Protein AF-A0A2V6IW90-F1 (afdb_monomer)

Solvent-accessible surface area (backbone atoms only — not comparable to full-atom values): 10154 Å² total; per-residue (Å²): 133,82,75,77,62,78,76,48,56,26,72,50,49,76,48,78,46,80,45,67,52,66,95,76,27,33,41,42,44,36,67,89,42,52,74,57,61,40,40,36,38,37,42,58,36,41,75,49,85,89,64,91,70,66,52,45,40,35,29,34,32,15,30,92,85,67,47,73,47,62,58,71,28,71,42,46,61,41,85,38,77,50,93,84,80,38,34,27,36,36,35,42,44,66,33,56,61,66,91,64,48,67,37,62,37,26,29,39,41,37,44,34,34,41,39,75,39,69,79,36,28,43,50,88,60,80,79,57,52,79,46,73,60,81,76,89,62,40,80,38,80,84,57,73,93,59,101,59,81,86,80,65,60,64,66,49,53,50,50,53,53,52,49,52,53,51,52,52,50,52,52,62,62,71,75,108

Nearest PDB structures (foldseek):
  3fbm-assembly1_A  TM=3.895E-01  e=4.044E-03  Infectious bursal disease virus
  2df7-assembly1_J  TM=3.131E-01  e=2.025E-03  Infectious bursal disease virus
  7vrp-assembly1_K-4  TM=3.646E-01  e=7.259E-03  Infectious bursal disease virus
  2df7-assembly1_K  TM=3.199E-01  e=5.276E-03  Infectious bursal disease virus
  1al0-assembly1_G  TM=3.098E-01  e=3.343E-01  Sinsheimervirus phiX174

Sequence (176 aa):
MDLWAPNVQFAGQNIDFNFSFENGQFIRLFTATNNSFQIDAFFRINNAPLGALNFGGSGFLTDNHGAELGPAVTLVALPVTLGFHQVGVDLLLRPLTSDLVPADVNGIHLDLTLPNSPEFGFGDGPPGGVTFAGNVFGIGPGVPRDVVPDFGSTALFLTIALGGLISMRAWVTSAR

Structure (mmCIF, N/CA/C/O backbone):
data_AF-A0A2V6IW90-F1
#
_entry.id   AF-A0A2V6IW90-F1
#
loop_
_atom_site.group_PDB
_atom_site.id
_atom_site.type_symbol
_atom_site.label_atom_id
_atom_site.label_alt_id
_atom_site.label_comp_id
_atom_site.label_asym_id
_atom_site.label_entity_id
_atom_site.label_seq_id
_atom_site.pdbx_PDB_ins_code
_atom_site.Cartn_x
_atom_site.Cartn_y
_atom_site.Cartn_z
_atom_site.occupancy
_atom_site.B_iso_or_equiv
_atom_site.auth_seq_id
_atom_sit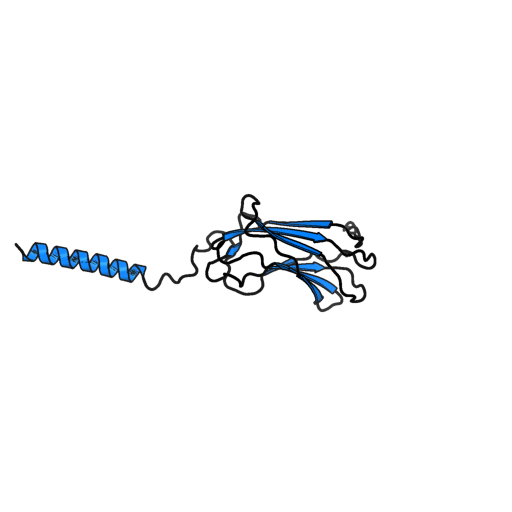e.auth_comp_id
_atom_site.auth_asym_id
_atom_site.auth_atom_id
_atom_site.pdbx_PDB_model_num
ATOM 1 N N . MET A 1 1 ? 30.957 -6.283 2.978 1.00 36.84 1 MET A N 1
ATOM 2 C CA . MET A 1 1 ? 30.979 -6.530 1.524 1.00 36.84 1 MET A CA 1
ATOM 3 C C . MET A 1 1 ? 29.532 -6.762 1.156 1.00 36.84 1 MET A C 1
ATOM 5 O O . MET A 1 1 ? 29.053 -7.870 1.353 1.00 36.84 1 MET A O 1
ATOM 9 N N . ASP A 1 2 ? 28.822 -5.701 0.780 1.00 42.56 2 ASP A N 1
ATOM 10 C CA . ASP A 1 2 ? 27.456 -5.841 0.280 1.00 42.56 2 ASP A CA 1
ATOM 11 C C . ASP A 1 2 ? 27.546 -6.525 -1.082 1.00 42.56 2 ASP A C 1
ATOM 13 O O . ASP A 1 2 ? 28.229 -6.046 -1.991 1.00 42.56 2 ASP A O 1
ATOM 17 N N . LEU A 1 3 ? 26.951 -7.713 -1.176 1.00 45.72 3 LEU A N 1
ATOM 18 C CA . LEU A 1 3 ? 26.677 -8.356 -2.452 1.00 45.72 3 LEU A CA 1
ATOM 19 C C . LEU A 1 3 ? 25.829 -7.371 -3.254 1.00 45.72 3 LEU A C 1
ATOM 21 O O . LEU A 1 3 ? 24.789 -6.936 -2.768 1.00 45.72 3 LEU A O 1
ATOM 25 N N . TRP A 1 4 ? 26.318 -6.983 -4.431 1.00 54.41 4 TRP A N 1
ATOM 26 C CA . TRP A 1 4 ? 25.641 -6.040 -5.317 1.00 54.41 4 TRP A CA 1
ATOM 27 C C . TRP A 1 4 ? 24.246 -6.606 -5.560 1.00 54.41 4 TRP A C 1
ATOM 29 O O . TRP A 1 4 ? 24.136 -7.776 -5.955 1.00 54.41 4 TRP A O 1
ATOM 39 N N . ALA A 1 5 ? 23.194 -5.852 -5.233 1.00 54.44 5 ALA A N 1
ATOM 40 C CA . ALA A 1 5 ? 21.856 -6.361 -5.453 1.00 54.44 5 ALA A CA 1
ATOM 41 C C . ALA A 1 5 ? 21.705 -6.593 -6.964 1.00 54.44 5 ALA A C 1
ATOM 43 O O . ALA A 1 5 ? 22.288 -5.867 -7.779 1.00 54.44 5 ALA A O 1
ATOM 44 N N . PRO A 1 6 ? 21.001 -7.654 -7.383 1.00 56.62 6 PRO A N 1
ATOM 45 C CA . PRO A 1 6 ? 20.810 -7.899 -8.799 1.00 56.62 6 PRO A CA 1
ATOM 46 C C . PRO A 1 6 ? 20.113 -6.685 -9.420 1.00 56.62 6 PRO A C 1
ATOM 48 O O . PRO A 1 6 ? 19.023 -6.306 -8.997 1.00 56.62 6 PRO A O 1
ATOM 51 N N . ASN A 1 7 ? 20.741 -6.084 -10.433 1.00 65.62 7 ASN A N 1
ATOM 52 C CA . ASN A 1 7 ? 20.099 -5.063 -11.250 1.00 65.62 7 ASN A CA 1
ATOM 53 C C . ASN A 1 7 ? 19.010 -5.743 -12.091 1.00 65.62 7 ASN A C 1
ATOM 55 O O . ASN A 1 7 ? 19.294 -6.341 -13.132 1.00 65.62 7 ASN A O 1
ATOM 59 N N . VAL A 1 8 ? 17.775 -5.713 -11.594 1.00 72.50 8 VAL A N 1
ATOM 60 C CA . VAL A 1 8 ? 16.613 -6.287 -12.273 1.00 72.50 8 VAL A CA 1
ATOM 61 C C . VAL A 1 8 ? 15.986 -5.209 -13.148 1.00 72.50 8 VAL A C 1
ATOM 63 O O . VAL A 1 8 ? 15.365 -4.271 -12.645 1.00 72.50 8 VAL A O 1
ATOM 66 N N . GLN A 1 9 ? 16.153 -5.359 -14.461 1.00 78.31 9 GLN A N 1
ATOM 67 C CA . GLN A 1 9 ? 15.548 -4.489 -15.469 1.00 78.31 9 GLN A CA 1
ATOM 68 C C . GLN A 1 9 ? 14.064 -4.796 -15.665 1.00 78.31 9 GLN A C 1
ATOM 70 O O . GLN A 1 9 ? 13.602 -5.915 -15.430 1.00 78.31 9 GLN A O 1
ATOM 75 N N . PHE A 1 10 ? 13.314 -3.805 -16.132 1.00 82.75 10 PHE A N 1
ATOM 76 C CA . PHE A 1 10 ? 11.905 -3.962 -16.466 1.00 82.75 10 PHE A CA 1
ATOM 77 C C . PHE A 1 10 ? 11.755 -4.520 -17.886 1.00 82.75 10 PHE A C 1
ATOM 79 O O . PHE A 1 10 ? 12.129 -3.883 -18.866 1.00 82.75 10 PHE A O 1
ATOM 86 N N . ALA A 1 11 ? 11.208 -5.725 -17.995 1.00 86.06 11 ALA A N 1
ATOM 87 C CA . ALA A 1 11 ? 11.039 -6.486 -19.230 1.00 86.06 11 ALA A CA 1
ATOM 88 C C . ALA A 1 11 ? 9.594 -7.000 -19.404 1.00 86.06 11 ALA A C 1
ATOM 90 O O . ALA A 1 11 ? 9.363 -7.978 -20.115 1.00 86.06 11 ALA A O 1
ATOM 91 N N . GLY A 1 12 ? 8.612 -6.365 -18.752 1.00 85.19 12 GLY A N 1
ATOM 92 C CA . GLY A 1 12 ? 7.215 -6.815 -18.784 1.00 85.19 12 GLY A CA 1
ATOM 93 C C . GLY A 1 12 ? 6.858 -7.890 -17.753 1.00 85.19 12 GLY A C 1
ATOM 94 O O . GLY A 1 12 ? 5.849 -8.571 -17.919 1.00 85.19 12 GLY A O 1
ATOM 95 N N . GLN A 1 13 ? 7.695 -8.109 -16.734 1.00 87.06 13 GLN A N 1
ATOM 96 C CA . GLN A 1 13 ? 7.436 -9.119 -15.707 1.00 87.06 13 GLN A CA 1
ATOM 97 C C . GLN A 1 13 ? 6.270 -8.748 -14.782 1.00 87.06 13 GLN A C 1
ATOM 99 O O . GLN A 1 13 ? 6.039 -7.572 -14.494 1.00 87.06 13 GLN A O 1
ATOM 104 N N . ASN A 1 14 ? 5.620 -9.781 -14.246 1.00 89.06 14 ASN A N 1
ATOM 105 C CA . ASN A 1 14 ? 4.711 -9.652 -13.114 1.00 89.06 14 ASN A CA 1
ATOM 106 C C . ASN A 1 14 ? 5.468 -9.914 -11.810 1.00 89.06 14 ASN A C 1
ATOM 108 O O . ASN A 1 14 ? 6.288 -10.836 -11.749 1.00 89.06 14 ASN A O 1
ATOM 112 N N . ILE A 1 15 ? 5.217 -9.094 -10.795 1.00 85.06 15 ILE A N 1
ATOM 113 C CA . ILE A 1 15 ? 5.835 -9.202 -9.477 1.00 85.06 15 ILE A CA 1
ATOM 114 C C . ILE A 1 15 ? 4.774 -9.031 -8.401 1.00 85.06 15 ILE A C 1
ATOM 116 O O . ILE A 1 15 ? 4.081 -8.017 -8.367 1.00 85.06 15 ILE A O 1
ATOM 120 N N . ASP A 1 16 ? 4.755 -9.977 -7.468 1.00 88.12 16 ASP A N 1
ATOM 121 C CA . ASP A 1 16 ? 3.947 -9.908 -6.260 1.00 88.12 16 ASP A CA 1
ATOM 122 C C . ASP A 1 16 ? 4.764 -9.369 -5.081 1.00 88.12 16 ASP A C 1
ATOM 124 O O . ASP A 1 16 ? 5.816 -9.913 -4.724 1.00 88.12 16 ASP A O 1
ATOM 128 N N . PHE A 1 17 ? 4.250 -8.334 -4.421 1.00 83.81 17 PHE A N 1
ATOM 129 C CA . PHE A 1 17 ? 4.769 -7.838 -3.152 1.00 83.81 17 PHE A CA 1
ATOM 130 C C . PHE A 1 17 ? 3.771 -8.125 -2.039 1.00 83.81 17 PHE A C 1
ATOM 132 O O . PHE A 1 17 ? 2.615 -7.714 -2.092 1.00 83.81 17 PHE A O 1
ATOM 139 N N . ASN A 1 18 ? 4.250 -8.804 -1.000 1.00 86.50 18 ASN A N 1
ATOM 140 C CA . ASN A 1 18 ? 3.471 -9.111 0.189 1.00 86.50 18 ASN A CA 1
ATOM 141 C C . ASN A 1 18 ? 4.108 -8.412 1.384 1.00 86.50 18 ASN A C 1
ATOM 143 O O . ASN A 1 18 ? 5.248 -8.705 1.746 1.00 86.50 18 ASN A O 1
ATOM 147 N N . PHE A 1 19 ? 3.364 -7.500 1.996 1.00 84.56 19 PHE A N 1
ATOM 148 C CA . PHE A 1 19 ? 3.749 -6.844 3.236 1.00 84.56 19 PHE A CA 1
ATOM 149 C C . PHE A 1 19 ? 2.884 -7.394 4.359 1.00 84.56 19 PHE A C 1
ATOM 151 O O . PHE A 1 19 ? 1.663 -7.455 4.233 1.00 84.56 19 PHE A O 1
ATOM 158 N N . SER A 1 20 ? 3.507 -7.758 5.471 1.00 85.25 20 SER A N 1
ATOM 159 C CA . SER A 1 20 ? 2.812 -8.185 6.682 1.00 85.25 20 SER A CA 1
ATOM 160 C C . SER A 1 20 ? 3.304 -7.378 7.868 1.00 85.25 20 SER A C 1
ATOM 162 O O . SER A 1 20 ? 4.495 -7.078 7.968 1.00 85.25 20 SER A O 1
ATOM 164 N N . PHE A 1 21 ? 2.406 -7.069 8.794 1.00 82.50 21 PHE A N 1
ATOM 165 C CA . PHE A 1 21 ? 2.796 -6.482 10.068 1.00 82.50 21 PHE A CA 1
ATOM 166 C C . PHE A 1 21 ? 3.379 -7.560 10.989 1.00 82.50 21 PHE A C 1
ATOM 168 O O . PHE A 1 21 ? 2.799 -8.631 11.169 1.00 82.50 21 PHE A O 1
ATOM 175 N N . GLU A 1 22 ? 4.537 -7.284 11.584 1.00 78.94 22 GLU A N 1
ATOM 176 C CA . GLU A 1 22 ? 5.192 -8.213 12.507 1.00 78.94 22 GLU A CA 1
ATOM 177 C C . GLU A 1 22 ? 4.658 -8.079 13.942 1.00 78.94 22 GLU A C 1
ATOM 179 O O . GLU A 1 22 ? 4.007 -7.101 14.307 1.00 78.94 22 GLU A O 1
ATOM 184 N N . ASN A 1 23 ? 4.965 -9.062 14.795 1.00 81.62 23 ASN A N 1
ATOM 185 C CA . ASN A 1 23 ? 4.690 -9.018 16.239 1.00 81.62 23 ASN A CA 1
ATOM 186 C C . ASN A 1 23 ? 3.207 -8.811 16.604 1.00 81.62 23 ASN A C 1
ATOM 188 O O . ASN A 1 23 ? 2.889 -8.175 17.609 1.00 81.62 23 ASN A O 1
ATOM 192 N N . GLY A 1 24 ? 2.292 -9.333 15.780 1.00 77.00 24 GLY A N 1
ATOM 193 C CA . GLY A 1 24 ? 0.848 -9.193 15.991 1.00 77.00 24 GLY A CA 1
ATOM 194 C C . GLY A 1 24 ? 0.341 -7.757 15.834 1.00 77.00 24 GLY A C 1
ATOM 195 O O . GLY A 1 24 ? -0.746 -7.436 16.313 1.00 77.00 24 GLY A O 1
ATOM 196 N N . GLN A 1 25 ? 1.127 -6.883 15.203 1.00 80.31 25 GLN A N 1
ATOM 197 C CA . GLN A 1 25 ? 0.676 -5.551 14.835 1.00 80.31 25 GLN A CA 1
ATOM 198 C C . GLN A 1 25 ? -0.328 -5.633 13.681 1.00 80.31 25 GLN A C 1
ATOM 200 O O . GLN A 1 25 ? -0.363 -6.595 12.917 1.00 80.31 25 GLN A O 1
ATOM 205 N N . PHE A 1 26 ? -1.180 -4.622 13.595 1.00 84.31 26 PHE A N 1
ATOM 206 C CA . PHE A 1 26 ? -2.166 -4.451 12.537 1.00 84.31 2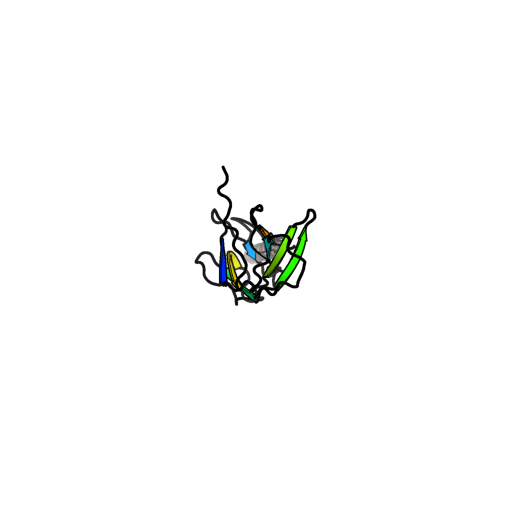6 PHE A CA 1
ATOM 207 C C . PHE A 1 26 ? -2.573 -2.980 12.482 1.00 84.31 26 PHE A C 1
ATOM 209 O O . PHE A 1 26 ? -2.319 -2.214 13.424 1.00 84.31 26 PHE A O 1
ATOM 216 N N . ILE A 1 27 ? -3.220 -2.604 11.385 1.00 80.75 27 ILE A N 1
ATOM 217 C CA . ILE A 1 27 ? -3.910 -1.323 11.254 1.00 80.75 27 ILE A CA 1
ATOM 218 C C . ILE A 1 27 ? -5.394 -1.567 11.466 1.00 80.75 27 ILE A C 1
ATOM 220 O O . ILE A 1 27 ? -5.999 -2.356 10.746 1.00 80.75 27 ILE A O 1
ATOM 224 N N . ARG A 1 28 ? -5.997 -0.871 12.430 1.00 81.56 28 ARG A N 1
ATOM 225 C CA . ARG A 1 28 ? -7.456 -0.855 12.564 1.00 81.56 28 ARG A CA 1
ATOM 226 C C . ARG A 1 28 ? -8.043 0.280 11.747 1.00 81.56 28 ARG A C 1
ATOM 228 O O . ARG A 1 28 ? -7.676 1.441 11.943 1.00 81.56 28 ARG A O 1
ATOM 235 N N . LEU A 1 29 ? -8.997 -0.065 10.895 1.00 76.44 29 LEU A N 1
ATOM 236 C CA . LEU A 1 29 ? -9.827 0.877 10.160 1.00 76.44 29 LEU A CA 1
ATOM 237 C C . LEU A 1 29 ? -11.182 1.001 10.849 1.00 76.44 29 LEU A C 1
ATOM 239 O O . LEU A 1 29 ? -11.747 0.010 11.313 1.00 76.44 29 LEU A O 1
ATOM 243 N N . PHE A 1 30 ? -11.699 2.224 10.920 1.00 74.12 30 PHE A N 1
ATOM 244 C CA . PHE A 1 30 ? -12.917 2.570 11.650 1.00 74.12 30 PHE A CA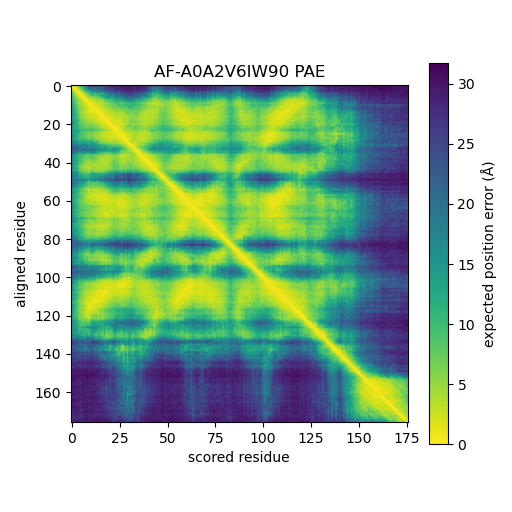 1
ATOM 245 C C . PHE A 1 30 ? -14.017 3.044 10.713 1.00 74.12 30 PHE A C 1
ATOM 247 O O . PHE A 1 30 ? -13.752 3.595 9.649 1.00 74.12 30 PHE A O 1
ATOM 254 N N . THR A 1 31 ? -15.278 2.913 11.120 1.00 69.12 31 THR A N 1
ATOM 255 C CA . THR A 1 31 ? -16.423 3.426 10.348 1.00 69.12 31 THR A CA 1
ATOM 256 C C . THR A 1 31 ? -16.292 4.922 10.044 1.00 69.12 31 THR A C 1
ATOM 258 O O . THR A 1 31 ? -16.784 5.384 9.021 1.00 69.12 31 THR A O 1
ATOM 261 N N . ALA A 1 32 ? -15.578 5.675 10.888 1.00 64.12 32 ALA A N 1
ATOM 262 C CA . ALA A 1 32 ? -15.243 7.081 10.660 1.00 64.12 32 ALA A CA 1
ATOM 263 C C . ALA A 1 32 ? -14.140 7.313 9.601 1.00 64.12 32 ALA A C 1
ATOM 265 O O . ALA A 1 32 ? -14.078 8.397 9.033 1.00 64.12 32 ALA A O 1
ATOM 266 N N . THR A 1 33 ? -13.286 6.321 9.317 1.00 58.75 33 THR A N 1
ATOM 267 C CA . THR A 1 33 ? -12.245 6.359 8.262 1.00 58.75 33 THR A CA 1
ATOM 268 C C . THR A 1 33 ? -12.722 5.761 6.937 1.00 58.75 33 THR A C 1
ATOM 270 O O . THR A 1 33 ? -11.933 5.505 6.025 1.00 58.75 33 THR A O 1
ATOM 273 N N . ASN A 1 34 ? -14.022 5.490 6.847 1.00 58.69 34 ASN A N 1
ATOM 274 C CA . ASN A 1 34 ? -14.687 4.986 5.664 1.00 58.69 34 ASN A CA 1
ATOM 275 C C . ASN A 1 34 ? -14.420 5.922 4.469 1.00 58.69 34 ASN A C 1
ATOM 277 O O . ASN A 1 34 ? -14.662 7.126 4.546 1.00 58.69 34 ASN A O 1
ATOM 281 N N . ASN A 1 35 ? -13.886 5.361 3.382 1.00 61.03 35 ASN A N 1
ATOM 282 C CA . ASN A 1 35 ? -13.503 6.039 2.135 1.00 61.03 35 ASN A CA 1
ATOM 283 C C . ASN A 1 35 ? -12.315 7.023 2.198 1.00 61.03 35 ASN A C 1
ATOM 285 O O . ASN A 1 35 ? -11.987 7.619 1.170 1.00 61.03 35 ASN A O 1
ATOM 289 N N . SER A 1 36 ? -11.650 7.208 3.345 1.00 63.91 36 SER A N 1
ATOM 290 C CA . SER A 1 36 ? -10.480 8.102 3.451 1.00 63.91 36 SER A CA 1
ATOM 291 C C . SER A 1 36 ? -9.146 7.370 3.567 1.00 63.91 36 SER A C 1
ATOM 293 O O . SER A 1 36 ? -8.102 8.002 3.427 1.00 63.91 36 SER A O 1
ATOM 295 N N . PHE A 1 37 ? -9.164 6.065 3.853 1.00 71.31 37 PHE A N 1
ATOM 296 C CA . PHE A 1 37 ? -7.938 5.292 4.004 1.00 71.31 37 PHE A CA 1
ATOM 297 C C . PHE A 1 37 ? -7.262 5.046 2.654 1.00 71.31 37 PHE A C 1
ATOM 299 O O . PHE A 1 37 ? -7.887 4.607 1.686 1.00 71.31 37 PHE A O 1
ATOM 306 N N . GLN A 1 38 ? -5.968 5.335 2.622 1.00 72.44 38 GLN A N 1
ATOM 307 C CA . GLN A 1 38 ? -5.113 5.225 1.458 1.00 72.44 38 GLN A CA 1
ATOM 308 C C . GLN A 1 38 ? -3.742 4.724 1.909 1.00 72.44 38 GLN A C 1
ATOM 310 O O . GLN A 1 38 ? -3.207 5.177 2.925 1.00 72.44 38 GLN A O 1
ATOM 315 N N . ILE A 1 39 ? -3.183 3.802 1.135 1.00 73.19 39 ILE A N 1
ATOM 316 C CA . ILE A 1 39 ? -1.807 3.342 1.300 1.00 73.19 39 ILE A CA 1
ATOM 317 C C . ILE A 1 39 ? -1.015 3.793 0.087 1.00 73.19 39 ILE A C 1
ATOM 319 O O . ILE A 1 39 ? -1.439 3.538 -1.040 1.00 73.19 39 ILE A O 1
ATOM 323 N N . ASP A 1 40 ? 0.134 4.404 0.349 1.00 72.44 40 ASP A N 1
ATOM 324 C CA . ASP A 1 40 ? 1.112 4.755 -0.668 1.00 72.44 40 ASP A CA 1
ATOM 325 C C . ASP A 1 40 ? 2.324 3.835 -0.495 1.00 72.44 40 ASP A C 1
ATOM 327 O O . ASP A 1 40 ? 3.032 3.890 0.517 1.00 72.44 40 ASP A O 1
ATOM 331 N N . ALA A 1 41 ? 2.539 2.945 -1.463 1.00 71.50 41 ALA A N 1
ATOM 332 C CA . ALA A 1 41 ? 3.741 2.124 -1.539 1.00 71.50 41 ALA A CA 1
ATOM 333 C C . ALA A 1 41 ? 4.737 2.771 -2.504 1.00 71.50 41 ALA A C 1
ATOM 335 O O . ALA A 1 41 ? 4.450 2.916 -3.689 1.00 71.50 41 ALA A O 1
ATOM 336 N N . PHE A 1 42 ? 5.908 3.144 -1.998 1.00 73.06 42 PHE A N 1
ATOM 337 C CA . PHE A 1 42 ? 6.951 3.802 -2.775 1.00 73.06 42 PHE A CA 1
ATOM 338 C C . PHE A 1 42 ? 8.013 2.795 -3.216 1.00 73.06 42 PHE A C 1
ATOM 340 O O . PHE A 1 42 ? 8.715 2.209 -2.385 1.00 73.06 42 PHE A O 1
ATOM 347 N N . PHE A 1 43 ? 8.192 2.655 -4.529 1.00 72.75 43 PHE A N 1
ATOM 348 C CA . PHE A 1 43 ? 9.268 1.868 -5.128 1.00 72.75 43 PHE A CA 1
ATOM 349 C C . PHE A 1 43 ? 10.332 2.787 -5.709 1.00 72.75 43 PHE A C 1
ATOM 351 O O . PHE A 1 43 ? 10.048 3.602 -6.586 1.00 72.75 43 PHE A O 1
ATOM 358 N N . ARG A 1 44 ? 11.582 2.630 -5.267 1.00 73.88 44 ARG A N 1
ATOM 359 C CA . ARG A 1 44 ? 12.708 3.334 -5.883 1.00 73.88 44 ARG A CA 1
ATOM 360 C C . ARG A 1 44 ? 13.146 2.614 -7.156 1.00 73.88 44 ARG A C 1
ATOM 362 O O . ARG A 1 44 ? 13.401 1.413 -7.133 1.00 73.88 44 ARG A O 1
ATOM 369 N N . ILE A 1 45 ? 13.323 3.379 -8.227 1.00 74.00 45 ILE A N 1
ATOM 370 C CA . ILE A 1 45 ? 13.887 2.911 -9.493 1.00 74.00 45 ILE A CA 1
ATOM 371 C C . ILE A 1 45 ? 15.157 3.701 -9.826 1.00 74.00 45 ILE A C 1
ATOM 373 O O . ILE A 1 45 ? 15.469 4.725 -9.210 1.00 74.00 45 ILE A O 1
ATOM 377 N N . ASN A 1 46 ? 15.949 3.196 -10.764 1.00 68.25 46 ASN A N 1
ATOM 378 C CA . ASN A 1 46 ? 17.111 3.910 -11.279 1.00 68.25 46 ASN A CA 1
ATOM 379 C C . ASN A 1 46 ? 16.709 5.232 -11.974 1.00 68.25 46 ASN A C 1
ATOM 381 O O . ASN A 1 46 ? 15.600 5.408 -12.474 1.00 68.25 46 ASN A O 1
ATOM 385 N N . ASN A 1 47 ? 17.642 6.186 -11.994 1.00 59.66 47 ASN A N 1
ATOM 386 C CA . ASN A 1 47 ? 17.437 7.534 -12.524 1.00 59.66 47 ASN A CA 1
ATOM 387 C C . ASN A 1 47 ? 17.501 7.530 -14.069 1.00 59.66 47 ASN A C 1
ATOM 389 O O . ASN A 1 4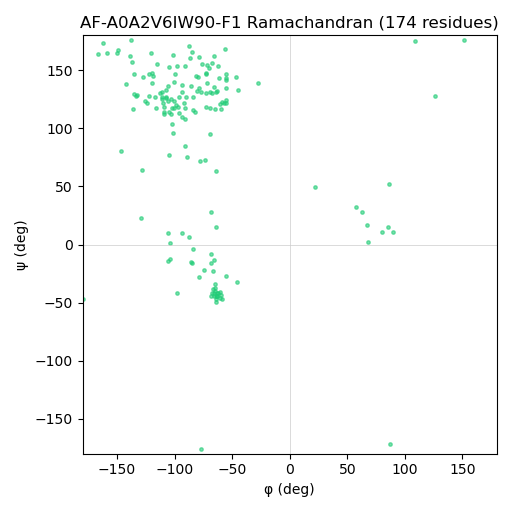7 ? 18.492 7.959 -14.658 1.00 59.66 47 ASN A O 1
ATOM 393 N N . ALA A 1 48 ? 16.478 6.973 -14.720 1.00 57.38 48 ALA A N 1
ATOM 394 C CA . ALA A 1 48 ? 16.272 7.047 -16.167 1.00 57.38 48 ALA A CA 1
ATOM 395 C C . ALA A 1 48 ? 15.395 8.270 -16.526 1.00 57.38 48 ALA A C 1
ATOM 397 O O . ALA A 1 48 ? 14.647 8.760 -15.674 1.00 57.38 48 ALA A O 1
ATOM 398 N N . PRO A 1 49 ? 15.506 8.830 -17.749 1.00 56.06 49 PRO A N 1
ATOM 399 C CA . PRO A 1 49 ? 14.727 10.003 -18.147 1.00 56.06 49 PRO A CA 1
ATOM 400 C C . PRO A 1 49 ? 13.220 9.760 -17.963 1.00 56.06 49 PRO A C 1
ATOM 402 O O . PRO A 1 49 ? 12.713 8.708 -18.340 1.00 56.06 49 PRO A O 1
ATOM 405 N N . LEU A 1 50 ? 12.535 10.750 -17.372 1.00 58.53 50 LEU A N 1
ATOM 406 C CA . LEU A 1 50 ? 11.134 10.745 -16.914 1.00 58.53 50 LEU A CA 1
ATOM 407 C C . LEU A 1 50 ? 10.109 10.589 -18.061 1.00 58.53 50 LEU A C 1
ATOM 409 O O . LEU A 1 50 ? 9.305 11.483 -18.324 1.00 58.53 50 LEU A O 1
ATOM 413 N N . GLY A 1 51 ? 10.131 9.464 -18.771 1.00 59.66 51 GLY A N 1
ATOM 414 C CA . GLY A 1 51 ? 8.972 8.996 -19.523 1.00 59.66 51 GLY A CA 1
ATOM 415 C C . GLY A 1 51 ? 7.851 8.579 -18.565 1.00 59.66 51 GLY A C 1
ATOM 416 O O . GLY A 1 51 ? 8.104 8.252 -17.405 1.00 59.66 51 GLY A O 1
ATOM 417 N N . ALA A 1 52 ? 6.602 8.587 -19.037 1.00 60.31 52 ALA A N 1
ATOM 418 C CA . ALA A 1 52 ? 5.498 8.020 -18.268 1.00 60.31 52 ALA A CA 1
ATOM 419 C C . ALA A 1 52 ? 5.715 6.507 -18.113 1.00 60.31 52 ALA A C 1
ATOM 421 O O . ALA A 1 52 ? 5.744 5.772 -19.101 1.00 60.31 52 ALA A O 1
ATOM 422 N N . LEU A 1 53 ? 5.881 6.051 -16.874 1.00 66.50 53 LEU A N 1
ATOM 423 C CA . LEU A 1 53 ? 5.941 4.634 -16.550 1.00 66.50 53 LEU A CA 1
ATOM 424 C C . LEU A 1 53 ? 4.519 4.089 -16.441 1.00 66.50 53 LEU A C 1
ATOM 426 O O . LEU A 1 53 ? 3.776 4.457 -15.535 1.00 66.50 53 LEU A O 1
ATOM 430 N N . ASN A 1 54 ? 4.147 3.198 -17.357 1.00 72.75 54 ASN A N 1
ATOM 431 C CA . ASN A 1 54 ? 2.844 2.540 -17.341 1.00 72.75 54 ASN A CA 1
ATOM 432 C C . ASN A 1 54 ? 2.925 1.261 -16.505 1.00 72.75 54 ASN A C 1
ATOM 434 O O . ASN A 1 54 ? 2.987 0.162 -17.053 1.00 72.75 54 ASN A O 1
ATOM 438 N N . PHE A 1 55 ? 2.966 1.403 -15.182 1.00 77.69 55 PHE A N 1
ATOM 439 C CA . PHE A 1 55 ? 2.743 0.256 -14.306 1.00 77.69 55 PHE A CA 1
ATOM 440 C C . PHE A 1 55 ? 1.275 -0.154 -14.402 1.00 77.69 55 PHE A C 1
ATOM 442 O O . PHE A 1 55 ? 0.378 0.685 -14.301 1.00 77.69 55 PHE A O 1
ATOM 449 N N . GLY A 1 56 ? 1.048 -1.446 -14.607 1.00 81.94 56 GLY A N 1
ATOM 450 C CA . GLY A 1 56 ? -0.250 -2.074 -14.411 1.00 81.94 56 GLY A CA 1
ATOM 451 C C . GLY A 1 56 ? -0.262 -2.821 -13.087 1.00 81.94 56 GLY A C 1
ATOM 452 O O . GLY A 1 56 ? 0.792 -3.109 -12.521 1.00 81.94 56 GLY A O 1
ATOM 453 N N . GLY A 1 57 ? -1.448 -3.155 -12.595 1.00 87.06 57 GLY A N 1
ATOM 454 C CA . GLY A 1 57 ? -1.551 -4.013 -11.427 1.00 87.06 57 GLY A CA 1
ATOM 455 C C . GLY A 1 57 ? -2.794 -3.783 -10.597 1.00 87.06 57 GLY A C 1
ATOM 456 O O . GLY A 1 57 ? -3.596 -2.873 -10.843 1.00 87.06 57 GLY A O 1
ATOM 457 N N . SER A 1 58 ? -2.921 -4.618 -9.580 1.00 89.38 58 SER A N 1
ATOM 458 C CA . SER A 1 58 ? -3.958 -4.512 -8.569 1.00 89.38 58 SER A CA 1
ATOM 459 C C . SER A 1 58 ? -3.384 -4.789 -7.191 1.00 89.38 58 SER A C 1
ATOM 461 O O . SER A 1 58 ? -2.298 -5.341 -7.054 1.00 89.38 58 SER A O 1
ATOM 463 N N . GLY A 1 59 ? -4.097 -4.390 -6.153 1.00 88.81 59 GLY A N 1
ATOM 464 C CA . GLY A 1 59 ? -3.742 -4.781 -4.803 1.00 88.81 59 GLY A CA 1
ATOM 465 C C . GLY A 1 59 ? -4.957 -4.881 -3.909 1.00 88.81 59 GLY A C 1
ATOM 466 O O . GLY A 1 59 ? -6.033 -4.373 -4.229 1.00 88.81 59 GLY A O 1
ATOM 467 N N . PHE A 1 60 ? -4.762 -5.519 -2.767 1.00 87.62 60 PHE A N 1
ATOM 468 C CA . PHE A 1 60 ? -5.778 -5.682 -1.742 1.00 87.62 60 PHE A CA 1
ATOM 469 C C . PHE A 1 60 ? -5.143 -5.745 -0.354 1.00 87.62 60 PHE A C 1
ATOM 471 O O . PHE A 1 60 ? -3.927 -5.870 -0.194 1.00 87.62 60 PHE A O 1
ATOM 478 N N . LEU A 1 61 ? -5.984 -5.626 0.668 1.00 87.75 61 LEU A N 1
ATOM 479 C CA . LEU A 1 61 ? -5.585 -5.786 2.064 1.00 87.75 61 LEU A CA 1
ATOM 480 C C . LEU A 1 61 ? -5.913 -7.190 2.532 1.00 87.75 61 LEU A C 1
ATOM 482 O O . LEU A 1 61 ? -6.853 -7.794 2.026 1.00 87.75 61 LEU A O 1
ATOM 486 N N . THR A 1 62 ? -5.184 -7.682 3.527 1.00 89.69 62 THR A N 1
ATOM 487 C CA . THR A 1 62 ? -5.437 -9.006 4.094 1.00 89.69 62 THR A CA 1
ATOM 488 C C . THR A 1 62 ? -5.718 -8.966 5.584 1.00 89.69 62 THR A C 1
ATOM 490 O O . THR A 1 62 ? -5.135 -8.160 6.317 1.00 89.69 62 THR A O 1
ATOM 493 N N . ASP A 1 63 ? -6.572 -9.879 6.036 1.00 87.81 63 ASP A N 1
ATOM 494 C CA . ASP A 1 63 ? -6.793 -10.164 7.451 1.00 87.81 63 ASP A CA 1
ATOM 495 C C . ASP A 1 63 ? -5.661 -11.024 8.049 1.00 87.81 63 ASP A C 1
ATOM 497 O O . ASP A 1 63 ? -4.661 -11.347 7.398 1.00 87.81 63 ASP A O 1
ATOM 501 N N . ASN A 1 64 ? -5.810 -11.406 9.317 1.00 87.06 64 ASN A N 1
ATOM 502 C CA . ASN A 1 64 ? -4.840 -12.217 10.054 1.00 87.06 64 ASN A CA 1
ATOM 503 C C . ASN A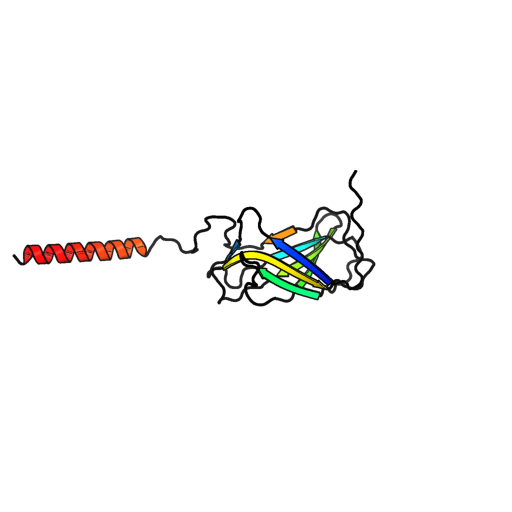 1 64 ? -4.711 -13.676 9.569 1.00 87.06 64 ASN A C 1
ATOM 505 O O . ASN A 1 64 ? -3.809 -14.377 10.026 1.00 87.06 64 ASN A O 1
ATOM 509 N N . HIS A 1 65 ? -5.578 -14.135 8.666 1.00 88.75 65 HIS A N 1
ATOM 510 C CA . HIS A 1 65 ? -5.495 -15.436 8.000 1.00 88.75 65 HIS A CA 1
ATOM 511 C C . HIS A 1 65 ? -4.993 -15.317 6.552 1.00 88.75 65 HIS A C 1
ATOM 513 O O . HIS A 1 65 ? -4.889 -16.331 5.862 1.00 88.75 65 HIS A O 1
ATOM 519 N N . GLY A 1 66 ? -4.674 -14.102 6.091 1.00 86.31 66 GLY A N 1
ATOM 520 C CA . GLY A 1 66 ? -4.281 -13.829 4.710 1.00 86.31 66 GLY A CA 1
ATOM 521 C C . GLY A 1 66 ? -5.463 -13.721 3.742 1.00 86.31 66 GLY A C 1
ATOM 522 O O . GLY A 1 66 ? -5.245 -13.714 2.533 1.00 86.31 66 GLY A O 1
ATOM 523 N N . ALA A 1 67 ? -6.701 -13.659 4.240 1.00 88.50 67 ALA A N 1
ATOM 524 C CA . ALA A 1 67 ? -7.885 -13.514 3.404 1.00 88.50 67 ALA A CA 1
ATOM 525 C C . ALA A 1 67 ? -8.071 -12.059 2.964 1.00 88.50 67 ALA A C 1
ATOM 527 O O . ALA A 1 67 ? -7.798 -11.129 3.722 1.00 88.50 67 ALA A O 1
ATOM 528 N N . GLU A 1 68 ? -8.556 -11.876 1.739 1.00 88.31 68 GLU A N 1
ATOM 529 C CA . GLU A 1 68 ? -8.784 -10.566 1.135 1.00 88.31 68 GLU A CA 1
ATOM 530 C C . GLU A 1 68 ? -9.855 -9.758 1.891 1.00 88.31 68 GLU A C 1
ATOM 532 O O . GLU A 1 68 ? -10.955 -10.239 2.175 1.00 88.31 68 GLU A O 1
ATOM 537 N N . LEU A 1 69 ? -9.529 -8.505 2.202 1.00 83.19 69 LEU A N 1
ATOM 538 C CA . LEU A 1 69 ? -10.418 -7.522 2.806 1.00 83.19 69 LEU A CA 1
ATOM 539 C C . LEU A 1 69 ? -10.923 -6.558 1.730 1.00 83.19 69 LEU A C 1
ATOM 541 O O . LEU A 1 69 ? -10.284 -5.551 1.421 1.00 83.19 69 LEU A O 1
ATOM 545 N N . GLY A 1 70 ? -12.109 -6.864 1.208 1.00 78.94 70 GLY A N 1
ATOM 546 C CA . GLY A 1 70 ? -12.745 -6.109 0.129 1.00 78.94 70 GLY A CA 1
ATOM 547 C C . GLY A 1 70 ? -12.325 -6.565 -1.256 1.00 78.94 70 GLY A C 1
ATOM 548 O O . GLY A 1 70 ? -11.736 -7.626 -1.377 1.00 78.94 70 GLY A O 1
ATOM 549 N N . PRO A 1 71 ? -12.718 -5.841 -2.311 1.00 81.31 71 PRO A N 1
ATOM 550 C CA . PRO A 1 71 ? -12.265 -6.144 -3.656 1.00 81.31 71 PRO A CA 1
ATOM 551 C C . PRO A 1 71 ? -10.873 -5.559 -3.912 1.00 81.31 71 PRO A C 1
ATOM 553 O O . PRO A 1 71 ? -10.573 -4.433 -3.507 1.00 81.31 71 PRO A O 1
ATOM 556 N N . ALA A 1 72 ? -10.068 -6.275 -4.690 1.00 84.00 72 ALA A N 1
ATOM 557 C CA . ALA A 1 72 ? -8.840 -5.741 -5.243 1.00 84.00 72 ALA A CA 1
ATOM 558 C C . ALA A 1 72 ? -9.100 -4.461 -6.048 1.00 84.00 72 ALA A C 1
ATOM 560 O O . ALA A 1 72 ? -10.081 -4.333 -6.789 1.00 84.00 72 ALA A O 1
ATOM 561 N N . VAL A 1 73 ? -8.185 -3.507 -5.921 1.00 82.31 73 VAL A N 1
ATOM 562 C CA . VAL A 1 73 ? -8.260 -2.216 -6.603 1.00 82.31 73 VAL A CA 1
ATOM 563 C C . VAL A 1 73 ? -7.083 -2.029 -7.531 1.00 82.31 73 VAL A C 1
ATOM 565 O O . VAL A 1 73 ? -5.968 -2.458 -7.245 1.00 82.31 73 VAL A O 1
ATOM 568 N N . THR A 1 74 ? -7.338 -1.367 -8.654 1.00 84.75 74 THR A N 1
ATOM 569 C CA . THR A 1 74 ? -6.295 -1.000 -9.608 1.00 84.75 74 THR A CA 1
ATOM 570 C C . THR A 1 74 ? -5.313 -0.036 -8.961 1.00 84.75 74 THR A C 1
ATOM 572 O O . THR A 1 74 ? -5.712 0.960 -8.354 1.00 84.75 74 THR A O 1
ATOM 575 N N . LEU A 1 75 ? -4.028 -0.326 -9.123 1.00 79.19 75 LEU A N 1
ATOM 576 C CA . LEU A 1 75 ? -2.965 0.523 -8.612 1.00 79.19 75 LEU A CA 1
ATOM 577 C C . LEU A 1 75 ? -2.763 1.716 -9.537 1.00 79.19 75 LEU A C 1
ATOM 579 O O . LEU A 1 75 ? -2.713 1.578 -10.759 1.00 79.19 75 LEU A O 1
ATOM 583 N N . VAL A 1 76 ? -2.633 2.899 -8.943 1.00 75.62 76 VAL A N 1
ATOM 584 C CA . VAL A 1 76 ? -2.276 4.115 -9.675 1.00 75.62 76 VAL A CA 1
ATOM 585 C C . VAL A 1 76 ? -0.806 4.395 -9.424 1.00 75.62 76 VAL A C 1
ATOM 587 O O . VAL A 1 76 ? -0.425 4.636 -8.283 1.00 75.62 76 VAL A O 1
ATOM 590 N N . ALA A 1 77 ? -0.011 4.367 -10.491 1.00 74.25 77 ALA A N 1
ATOM 591 C CA . ALA A 1 77 ? 1.407 4.685 -10.454 1.00 74.25 77 ALA A CA 1
ATOM 592 C C . ALA A 1 77 ? 1.650 6.162 -10.744 1.00 74.25 77 ALA A C 1
ATOM 594 O O . ALA A 1 77 ? 1.288 6.667 -11.809 1.00 74.25 77 ALA A O 1
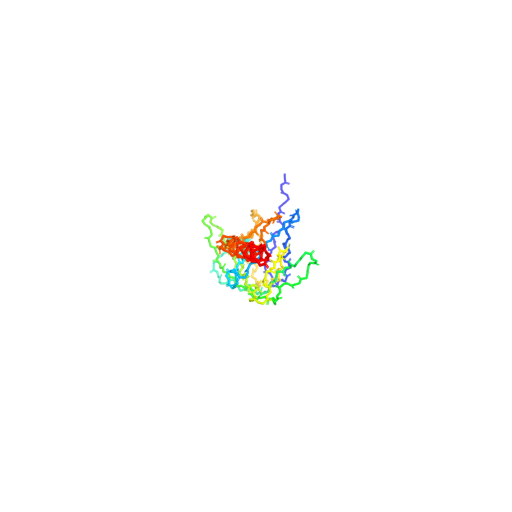ATOM 595 N N . LEU A 1 78 ? 2.286 6.848 -9.798 1.00 73.19 78 LEU A N 1
ATOM 596 C CA . LEU A 1 78 ? 2.648 8.253 -9.929 1.00 73.19 78 LEU A CA 1
ATOM 597 C C . LEU A 1 78 ? 4.172 8.395 -9.886 1.00 73.19 78 LEU A C 1
ATOM 599 O O . LEU A 1 78 ? 4.792 7.903 -8.943 1.00 73.19 78 LEU A O 1
ATOM 603 N N . PRO A 1 79 ? 4.799 9.053 -10.879 1.00 71.44 79 PRO A N 1
ATOM 604 C CA . PRO A 1 79 ? 6.226 9.323 -10.822 1.00 71.44 79 PRO A CA 1
ATOM 605 C C . PRO A 1 79 ? 6.506 10.324 -9.700 1.00 71.44 79 PRO A C 1
ATOM 607 O O . PRO A 1 79 ? 5.892 11.391 -9.639 1.00 71.44 79 PRO A O 1
ATOM 610 N N . VAL A 1 80 ? 7.470 10.004 -8.841 1.00 67.50 80 VAL A N 1
ATOM 611 C CA . VAL A 1 80 ? 7.902 10.880 -7.751 1.00 67.50 80 VAL A CA 1
ATOM 612 C C . VAL A 1 80 ? 9.384 11.166 -7.887 1.00 67.50 80 VAL A C 1
ATOM 614 O O . VAL A 1 80 ? 10.207 10.254 -7.967 1.00 67.50 80 VAL A O 1
ATOM 617 N N . THR A 1 81 ? 9.724 12.451 -7.861 1.00 65.62 81 THR A N 1
ATOM 618 C CA . THR A 1 81 ? 11.106 12.908 -7.728 1.00 65.62 81 THR A CA 1
ATOM 619 C C . THR A 1 81 ? 11.312 13.364 -6.291 1.00 65.62 81 THR A C 1
ATOM 621 O O . THR A 1 81 ? 10.863 14.447 -5.913 1.00 65.62 81 THR A O 1
ATOM 624 N N . LEU A 1 82 ? 11.991 12.556 -5.476 1.00 57.34 82 LEU A N 1
ATOM 625 C CA . LEU A 1 82 ? 12.439 12.999 -4.156 1.00 57.34 82 LEU A CA 1
ATOM 626 C C . LEU A 1 82 ? 13.790 13.699 -4.308 1.00 57.34 82 LEU A C 1
ATOM 628 O O . LEU A 1 82 ? 14.657 13.253 -5.065 1.00 57.34 82 LEU A O 1
ATOM 632 N N . GLY A 1 83 ? 13.945 14.835 -3.618 1.00 50.16 83 GLY A N 1
ATOM 633 C CA . GLY A 1 83 ? 15.172 15.630 -3.639 1.00 50.16 83 GLY A CA 1
ATOM 634 C C . GLY A 1 83 ? 16.406 14.735 -3.493 1.00 50.16 83 GLY A C 1
ATOM 635 O O . GLY A 1 83 ? 16.421 13.859 -2.634 1.00 50.16 83 GLY A O 1
ATOM 636 N N . PHE A 1 84 ? 17.409 14.970 -4.350 1.00 45.41 84 PHE A N 1
ATOM 637 C CA . PHE A 1 84 ? 18.623 14.159 -4.574 1.00 45.41 84 PHE A CA 1
ATOM 638 C C . PHE A 1 84 ? 18.516 12.995 -5.589 1.00 45.41 84 PHE A C 1
ATOM 640 O O . PHE A 1 84 ? 18.982 11.892 -5.319 1.00 45.41 84 PHE A O 1
ATOM 647 N N . HIS A 1 85 ? 18.038 13.273 -6.812 1.00 48.78 85 HIS A N 1
ATOM 648 C CA . HIS A 1 85 ? 18.218 12.408 -8.001 1.00 48.78 85 HIS A CA 1
ATOM 649 C C . HIS A 1 85 ? 17.590 11.007 -7.913 1.00 48.78 85 HIS A C 1
ATOM 651 O O . HIS A 1 85 ? 18.083 10.062 -8.531 1.00 48.78 85 HIS A O 1
ATOM 657 N N . GLN A 1 86 ? 16.516 10.858 -7.141 1.00 54.69 86 GLN A N 1
ATOM 658 C CA . GLN A 1 86 ? 15.806 9.591 -7.012 1.00 54.69 86 GLN A CA 1
ATOM 659 C C . GLN A 1 86 ? 14.458 9.699 -7.702 1.00 54.69 86 GLN A C 1
ATOM 661 O O . GLN A 1 86 ? 13.623 10.517 -7.314 1.00 54.69 86 GLN A O 1
ATOM 666 N N . VAL A 1 87 ? 14.273 8.859 -8.715 1.00 59.72 87 VAL A N 1
ATOM 667 C CA . VAL A 1 87 ? 12.975 8.614 -9.332 1.00 59.72 87 VAL A CA 1
ATOM 668 C C . VAL A 1 87 ? 12.380 7.403 -8.627 1.00 59.72 87 VAL A C 1
ATOM 670 O O . VAL A 1 87 ? 13.053 6.392 -8.415 1.00 59.72 87 VAL A O 1
ATOM 673 N N . GLY A 1 88 ? 11.131 7.518 -8.211 1.00 66.19 88 GLY A N 1
ATOM 674 C CA . GLY A 1 88 ? 10.361 6.400 -7.700 1.00 66.19 88 GLY A CA 1
ATOM 675 C C . GLY A 1 88 ? 8.941 6.424 -8.228 1.00 66.19 88 GLY A C 1
ATOM 676 O O . GLY A 1 88 ? 8.547 7.340 -8.954 1.00 66.19 88 GLY A O 1
ATOM 677 N N . VAL A 1 89 ? 8.196 5.390 -7.871 1.00 67.56 89 VAL A N 1
ATOM 678 C CA . VAL A 1 89 ? 6.782 5.256 -8.195 1.00 67.56 89 VAL A CA 1
ATOM 679 C C . VAL A 1 89 ? 6.009 5.065 -6.907 1.00 67.56 89 VAL A C 1
ATOM 681 O O . VAL A 1 89 ? 6.278 4.113 -6.173 1.00 67.56 89 VAL A O 1
ATOM 684 N N . ASP A 1 90 ? 5.061 5.966 -6.663 1.00 70.88 90 ASP A N 1
ATOM 685 C CA . ASP A 1 90 ? 4.039 5.783 -5.638 1.00 70.88 90 ASP A CA 1
ATOM 686 C C . ASP A 1 90 ? 2.911 4.944 -6.223 1.00 70.88 90 ASP A C 1
ATOM 688 O O . ASP A 1 90 ? 2.364 5.280 -7.278 1.00 70.88 90 ASP A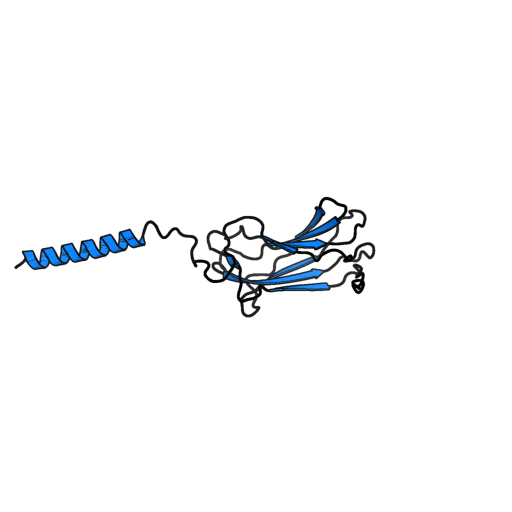 O 1
ATOM 692 N N . LEU A 1 91 ? 2.567 3.862 -5.530 1.00 66.81 91 LEU A N 1
ATOM 693 C CA . LEU A 1 91 ? 1.395 3.050 -5.804 1.00 66.81 91 LEU A CA 1
ATOM 694 C C . LEU A 1 91 ? 0.332 3.333 -4.762 1.00 66.81 91 LEU A C 1
ATOM 696 O O . LEU A 1 91 ? 0.489 3.020 -3.582 1.00 66.81 91 LEU A O 1
ATOM 700 N N . LEU A 1 92 ? -0.758 3.906 -5.245 1.00 65.88 92 LEU A N 1
ATOM 701 C CA . LEU A 1 92 ? -1.901 4.283 -4.440 1.00 65.88 92 LEU A CA 1
ATOM 702 C C . LEU A 1 92 ? -2.924 3.141 -4.380 1.00 65.88 92 LEU A C 1
ATOM 704 O O . LEU A 1 92 ? -3.521 2.786 -5.398 1.00 65.88 92 LEU A O 1
ATOM 708 N N . LEU A 1 93 ? -3.172 2.623 -3.173 1.00 69.88 93 LEU A N 1
ATOM 709 C CA . LEU A 1 93 ? -4.207 1.632 -2.876 1.00 69.88 93 LEU A CA 1
ATOM 710 C C . LEU A 1 93 ? -5.387 2.256 -2.104 1.00 69.88 93 LEU A C 1
ATOM 712 O O . LEU A 1 93 ? -5.194 2.852 -1.042 1.00 69.88 93 LEU A O 1
ATOM 716 N N . ARG A 1 94 ? -6.622 2.073 -2.604 1.00 70.69 94 ARG A N 1
ATOM 717 C CA . ARG A 1 94 ? -7.890 2.508 -1.963 1.00 70.69 94 ARG A CA 1
ATOM 718 C C . ARG A 1 94 ? -8.909 1.356 -1.853 1.00 70.69 94 ARG A C 1
ATOM 720 O O . ARG A 1 94 ? -9.949 1.397 -2.503 1.00 70.69 94 ARG A O 1
ATOM 727 N N . PRO A 1 95 ? -8.603 0.304 -1.087 1.00 64.81 95 PRO A N 1
ATOM 728 C CA . PRO A 1 95 ? -9.209 -1.018 -1.261 1.00 64.81 95 PRO A CA 1
ATOM 729 C C . PRO A 1 95 ? -10.549 -1.212 -0.539 1.00 64.81 95 PRO A C 1
ATOM 731 O O . PRO A 1 95 ? -11.271 -2.159 -0.825 1.00 64.81 95 PRO A O 1
ATOM 734 N N . LEU A 1 96 ? -10.905 -0.334 0.404 1.00 65.38 96 LEU A N 1
ATOM 735 C CA . LEU A 1 96 ? -12.057 -0.562 1.274 1.00 65.38 96 LEU A CA 1
ATOM 736 C C . LEU A 1 96 ? -13.218 0.380 0.984 1.00 65.38 96 LEU A C 1
ATOM 738 O O . LEU A 1 96 ? -13.108 1.599 1.115 1.00 65.38 96 LEU A O 1
ATOM 742 N N . THR A 1 97 ? -14.352 -0.237 0.663 1.00 59.06 97 THR A N 1
ATOM 743 C CA . THR A 1 97 ? -15.682 0.371 0.670 1.00 59.06 97 THR A CA 1
ATOM 744 C C . THR A 1 97 ? -16.311 0.275 2.063 1.00 59.06 97 THR A C 1
ATOM 746 O O . THR A 1 97 ? -15.936 -0.572 2.876 1.00 59.06 97 THR A O 1
ATOM 749 N N . SER A 1 98 ? -17.309 1.116 2.324 1.00 57.94 98 SER A N 1
ATOM 750 C CA . SER A 1 98 ? -17.970 1.308 3.624 1.00 57.94 98 SER A CA 1
ATOM 751 C C . SER A 1 98 ? -18.371 0.078 4.418 1.00 57.94 98 SER A C 1
ATOM 753 O O . SER A 1 98 ? -18.357 0.120 5.647 1.00 57.94 98 SER A O 1
ATOM 755 N N . ASP A 1 99 ? -18.729 -0.999 3.736 1.00 66.81 99 ASP A N 1
ATOM 756 C CA . ASP A 1 99 ? -19.456 -2.111 4.347 1.00 66.81 99 ASP A CA 1
ATOM 757 C C . ASP A 1 99 ? -18.531 -3.116 5.053 1.00 66.81 99 ASP A C 1
ATOM 759 O O . ASP A 1 99 ? -18.995 -4.057 5.691 1.00 66.81 99 ASP A O 1
ATOM 763 N N . LEU A 1 100 ? -17.215 -2.911 4.956 1.00 70.88 100 LEU A N 1
ATOM 764 C CA . LEU A 1 100 ? -16.180 -3.820 5.455 1.00 70.88 100 LEU A CA 1
ATOM 765 C C . LEU A 1 100 ? -15.490 -3.313 6.724 1.00 70.88 100 LEU A C 1
ATOM 767 O O . LEU A 1 100 ? -14.470 -3.858 7.127 1.00 70.88 100 LEU A O 1
ATOM 771 N N . VAL A 1 101 ? -16.011 -2.259 7.350 1.00 73.56 101 VAL A N 1
ATOM 772 C CA . VAL A 1 101 ? -15.369 -1.566 8.473 1.00 73.56 101 VAL A CA 1
ATOM 773 C C . VAL A 1 101 ? -16.273 -1.635 9.723 1.00 73.56 101 VAL A C 1
ATOM 775 O O . VAL A 1 101 ? -17.483 -1.462 9.579 1.00 73.56 101 VAL A O 1
ATOM 778 N N . PRO A 1 102 ? -15.755 -1.856 10.957 1.00 77.31 102 PRO A N 1
ATOM 779 C CA . PRO A 1 102 ? -14.344 -1.938 11.346 1.00 77.31 102 PRO A CA 1
ATOM 780 C C . PRO A 1 102 ? -13.639 -3.211 10.871 1.00 77.31 102 PRO A C 1
ATOM 782 O O . PRO A 1 102 ? -14.192 -4.303 10.978 1.00 77.31 102 PRO A O 1
ATOM 785 N N . ALA A 1 103 ? -12.397 -3.053 10.408 1.00 80.19 103 ALA A N 1
ATOM 786 C CA . ALA A 1 103 ? -11.533 -4.145 9.962 1.00 80.19 103 ALA A CA 1
ATOM 787 C C . ALA A 1 103 ? -10.115 -3.996 10.512 1.00 80.19 103 ALA A C 1
ATOM 789 O O . ALA A 1 103 ? -9.602 -2.881 10.647 1.00 80.19 103 ALA A O 1
ATOM 790 N N . ASP A 1 104 ? -9.492 -5.141 10.779 1.00 84.81 104 ASP A N 1
ATOM 791 C CA . ASP A 1 104 ? -8.086 -5.248 11.149 1.00 84.81 104 ASP A CA 1
ATOM 792 C C . ASP A 1 104 ? -7.295 -5.685 9.919 1.00 84.81 104 ASP A C 1
ATOM 794 O O . ASP A 1 104 ? -7.523 -6.755 9.362 1.00 84.81 104 ASP A O 1
ATOM 798 N N . VAL A 1 105 ? -6.388 -4.821 9.481 1.00 85.44 105 VAL A N 1
ATOM 799 C CA . VAL A 1 105 ? -5.525 -5.029 8.324 1.00 85.44 105 VAL A CA 1
ATOM 800 C C . VAL A 1 105 ? -4.188 -5.560 8.820 1.00 85.44 105 VAL A C 1
ATOM 802 O O . VAL A 1 105 ? -3.438 -4.852 9.497 1.00 85.44 105 VAL A O 1
ATOM 805 N N . ASN A 1 106 ? -3.887 -6.805 8.472 1.00 89.12 106 ASN A N 1
ATOM 806 C CA . ASN A 1 106 ? -2.675 -7.517 8.877 1.00 89.12 106 ASN A CA 1
ATOM 807 C C . ASN A 1 106 ? -1.639 -7.624 7.752 1.00 89.12 106 ASN A C 1
ATOM 809 O O . ASN A 1 106 ? -0.475 -7.933 8.020 1.00 89.12 106 ASN A O 1
ATOM 813 N N . GLY A 1 107 ? -2.033 -7.319 6.519 1.00 88.94 107 GLY A N 1
ATOM 814 C CA . GLY A 1 107 ? -1.116 -7.274 5.395 1.00 88.94 107 GLY A CA 1
ATOM 815 C C . GLY A 1 107 ? -1.656 -6.516 4.192 1.00 88.94 107 GLY A C 1
ATOM 816 O O . GLY A 1 107 ? -2.803 -6.063 4.165 1.00 88.94 107 GLY A O 1
ATOM 817 N N . ILE A 1 108 ? -0.770 -6.348 3.218 1.00 87.31 108 ILE A N 1
ATOM 818 C CA . ILE A 1 108 ? -1.006 -5.683 1.941 1.00 87.31 108 ILE A CA 1
ATOM 819 C C . ILE A 1 108 ? -0.421 -6.587 0.863 1.00 87.31 108 ILE A C 1
ATOM 821 O O . ILE A 1 108 ? 0.753 -6.959 0.938 1.00 87.31 108 ILE A O 1
ATOM 825 N N . HIS A 1 109 ? -1.227 -6.905 -0.138 1.00 89.44 109 HIS A N 1
ATOM 826 C CA . HIS A 1 109 ? -0.801 -7.621 -1.328 1.00 89.44 109 HIS A CA 1
ATOM 827 C C . HIS A 1 109 ? -0.853 -6.680 -2.529 1.00 89.44 109 HIS A C 1
ATOM 829 O O . HIS A 1 109 ? -1.859 -5.999 -2.740 1.00 89.44 109 HIS A O 1
ATOM 835 N N . LEU A 1 110 ? 0.225 -6.642 -3.308 1.00 87.69 110 LEU A N 1
ATOM 836 C CA . LEU A 1 110 ? 0.318 -5.902 -4.562 1.00 87.69 110 LEU A CA 1
ATOM 837 C C . LEU A 1 110 ? 0.760 -6.863 -5.666 1.00 87.69 110 LEU A C 1
ATOM 839 O O . LEU A 1 110 ? 1.838 -7.439 -5.561 1.00 87.69 110 LEU A O 1
ATOM 843 N N . ASP A 1 111 ? -0.031 -6.962 -6.724 1.00 89.56 111 ASP A N 1
ATOM 844 C CA . ASP A 1 111 ? 0.315 -7.628 -7.979 1.00 89.56 111 ASP A CA 1
ATOM 845 C C . ASP A 1 111 ? 0.644 -6.544 -9.010 1.00 89.56 111 ASP A C 1
ATOM 847 O O . ASP A 1 111 ? -0.223 -5.744 -9.387 1.00 89.56 111 ASP A O 1
ATOM 851 N N . LEU A 1 112 ? 1.914 -6.465 -9.411 1.00 86.25 112 LEU A N 1
ATOM 852 C CA . LEU A 1 112 ? 2.424 -5.459 -10.338 1.00 86.25 112 LEU A CA 1
ATOM 853 C C . LEU A 1 112 ? 2.803 -6.080 -11.669 1.00 86.25 112 LEU A C 1
ATOM 855 O O . LEU A 1 112 ? 3.693 -6.923 -11.733 1.00 86.25 112 LEU A O 1
ATOM 859 N N . THR A 1 113 ? 2.270 -5.528 -12.751 1.00 87.88 113 THR A N 1
ATOM 860 C CA . THR A 1 113 ? 2.825 -5.707 -14.091 1.00 87.88 113 THR A CA 1
ATOM 861 C C . THR A 1 113 ? 3.773 -4.553 -14.383 1.00 87.88 113 THR A C 1
ATOM 863 O O . THR A 1 113 ? 3.354 -3.405 -14.572 1.00 87.88 113 THR A O 1
ATOM 866 N N . LEU A 1 114 ? 5.067 -4.856 -14.422 1.00 84.69 114 LEU A N 1
ATOM 867 C CA . LEU A 1 114 ? 6.091 -3.881 -14.768 1.00 84.69 114 LEU A CA 1
ATOM 868 C C . LEU A 1 114 ? 6.047 -3.563 -16.269 1.00 84.69 114 LEU A C 1
ATOM 870 O O . LEU A 1 114 ? 5.741 -4.443 -17.075 1.00 84.69 114 LEU A O 1
ATOM 874 N N . PRO A 1 115 ? 6.372 -2.328 -16.685 1.00 80.56 115 PRO A N 1
ATOM 875 C CA . PRO A 1 115 ? 6.459 -1.999 -18.103 1.00 80.56 115 PRO A CA 1
ATOM 876 C C . PRO A 1 115 ? 7.607 -2.763 -18.789 1.00 80.56 115 PRO A C 1
ATOM 878 O O . PRO A 1 115 ? 8.521 -3.276 -18.146 1.00 80.56 115 PRO A O 1
ATOM 881 N N . ASN A 1 116 ? 7.581 -2.850 -20.119 1.00 86.12 116 ASN A N 1
ATOM 882 C CA . ASN A 1 116 ? 8.710 -3.377 -20.890 1.00 86.12 116 ASN A CA 1
ATOM 883 C C . ASN A 1 116 ? 9.646 -2.228 -21.277 1.00 86.12 116 ASN A C 1
ATOM 885 O O . ASN A 1 116 ? 9.514 -1.644 -22.354 1.00 86.12 116 ASN A O 1
ATOM 889 N N . SER A 1 117 ? 10.540 -1.885 -20.355 1.00 79.06 117 SER A N 1
ATOM 890 C CA . SER A 1 117 ? 11.359 -0.679 -20.409 1.00 79.06 117 SER A CA 1
ATOM 891 C C . SER A 1 117 ? 12.729 -0.951 -19.771 1.00 79.06 117 SER A C 1
ATOM 893 O O . SER A 1 117 ? 12.939 -0.621 -18.602 1.00 79.06 117 SER A O 1
ATOM 895 N N . PRO A 1 118 ? 13.666 -1.586 -20.500 1.00 77.88 118 PRO A N 1
ATOM 896 C CA . PRO A 1 118 ? 14.939 -2.068 -19.955 1.00 77.88 118 PRO A CA 1
ATOM 897 C C . PRO A 1 118 ? 15.881 -0.952 -19.473 1.00 77.88 118 PRO A C 1
ATOM 899 O O . PRO A 1 118 ? 16.867 -1.217 -18.782 1.00 77.88 118 PRO A O 1
ATOM 902 N N . GLU A 1 119 ? 15.597 0.301 -19.829 1.00 73.88 119 GLU A N 1
ATOM 903 C CA . GLU A 1 119 ? 16.233 1.492 -19.275 1.00 73.88 119 GLU A CA 1
ATOM 904 C C . GLU A 1 119 ? 15.895 1.715 -17.791 1.00 73.88 119 GLU A C 1
ATOM 906 O O . GLU A 1 119 ? 16.684 2.343 -17.081 1.00 73.88 119 GLU A O 1
ATOM 911 N N . PHE A 1 120 ? 14.779 1.156 -17.310 1.00 74.88 120 PHE A N 1
ATOM 912 C CA . PHE A 1 120 ? 14.386 1.163 -15.907 1.00 74.88 120 PHE A CA 1
ATOM 913 C C . PHE A 1 120 ? 14.726 -0.158 -15.210 1.00 74.88 120 PHE A C 1
ATOM 915 O O . PHE A 1 120 ? 14.666 -1.242 -15.792 1.00 74.88 120 PHE A O 1
ATOM 922 N N . GLY A 1 121 ? 15.058 -0.062 -13.929 1.00 71.75 121 GLY A N 1
ATOM 923 C CA . GLY A 1 121 ? 15.313 -1.202 -13.064 1.00 71.75 121 GLY A CA 1
ATOM 924 C C . GLY A 1 121 ? 15.355 -0.807 -11.594 1.00 71.75 121 GLY A C 1
ATOM 925 O O . GLY A 1 121 ? 15.488 0.371 -11.244 1.00 71.75 121 GLY A O 1
ATOM 926 N N . PHE A 1 122 ? 15.248 -1.806 -10.722 1.00 72.81 122 PHE A N 1
ATOM 927 C CA . PHE A 1 122 ? 15.474 -1.611 -9.293 1.00 72.81 122 PHE A CA 1
ATOM 928 C C . PHE A 1 122 ? 16.978 -1.421 -9.056 1.00 72.81 122 PHE A C 1
ATOM 930 O O . PHE A 1 122 ? 17.781 -2.286 -9.401 1.00 72.81 122 PHE A O 1
ATOM 937 N N . GLY A 1 123 ? 17.369 -0.259 -8.527 1.00 62.56 123 GLY A N 1
ATOM 938 C CA . GLY A 1 123 ? 18.771 0.044 -8.218 1.00 62.56 123 GLY A CA 1
ATOM 939 C C . GLY A 1 123 ? 19.191 -0.410 -6.816 1.00 62.56 123 GLY A C 1
ATOM 940 O O . GLY A 1 123 ? 18.341 -0.702 -5.980 1.00 62.56 123 GLY A O 1
ATOM 941 N N . ASP A 1 124 ? 20.497 -0.343 -6.529 1.00 59.06 124 ASP A N 1
ATOM 942 C CA . ASP A 1 124 ? 21.130 -0.610 -5.216 1.00 59.06 124 ASP A CA 1
ATOM 943 C C . ASP A 1 124 ? 20.791 0.437 -4.119 1.00 59.06 124 ASP A C 1
ATOM 945 O O . ASP A 1 124 ? 21.586 0.733 -3.225 1.00 59.06 124 ASP A O 1
ATOM 949 N N . GLY A 1 125 ? 19.626 1.083 -4.193 1.00 54.75 125 GLY A N 1
ATOM 950 C CA . GLY A 1 125 ? 19.200 2.066 -3.199 1.00 54.75 125 GLY A CA 1
ATOM 951 C C . GLY A 1 125 ? 18.654 1.417 -1.920 1.00 54.75 125 GLY A C 1
ATOM 952 O O . GLY A 1 125 ? 18.249 0.258 -1.954 1.00 54.75 125 GLY A O 1
ATOM 953 N N . PRO A 1 126 ? 18.575 2.157 -0.792 1.00 54.72 126 PRO A N 1
ATOM 954 C CA . PRO A 1 126 ? 17.775 1.744 0.357 1.00 54.72 126 PRO A CA 1
ATOM 955 C C . PRO A 1 126 ? 16.379 1.275 -0.080 1.00 54.72 126 PRO A C 1
ATOM 957 O O . PRO A 1 126 ? 15.825 1.846 -1.029 1.00 54.72 126 PRO A O 1
ATOM 960 N N . PRO A 1 127 ? 15.826 0.253 0.600 1.00 57.06 127 PRO A N 1
ATOM 961 C CA . PRO A 1 127 ? 14.556 -0.349 0.228 1.00 57.06 127 PRO A CA 1
ATOM 962 C C . PRO A 1 127 ? 13.445 0.703 0.156 1.00 57.06 127 PRO A C 1
ATOM 964 O O . PRO A 1 127 ? 13.447 1.685 0.903 1.00 57.06 127 PRO A O 1
ATOM 967 N N . GLY A 1 128 ? 12.502 0.482 -0.763 1.00 58.84 128 GLY A N 1
ATOM 968 C CA . GLY A 1 128 ? 11.236 1.210 -0.795 1.00 58.84 128 GLY A CA 1
ATOM 969 C C . GLY A 1 128 ? 10.480 1.089 0.532 1.00 58.84 128 GLY A C 1
ATOM 970 O O . GLY A 1 128 ? 10.832 0.288 1.400 1.00 58.84 128 GLY A O 1
ATOM 971 N N . GLY A 1 129 ? 9.446 1.903 0.704 1.00 62.75 129 GLY A N 1
ATOM 972 C CA . GLY A 1 129 ? 8.699 1.978 1.957 1.00 62.75 129 GLY A CA 1
ATOM 973 C C . GLY A 1 129 ? 7.201 2.027 1.721 1.00 62.75 129 GLY A C 1
ATOM 974 O O . GLY A 1 129 ? 6.744 2.437 0.657 1.00 62.75 129 GLY A O 1
ATOM 975 N N . VAL A 1 130 ? 6.440 1.629 2.737 1.00 58.03 130 VAL A N 1
ATOM 976 C CA . VAL A 1 130 ? 4.993 1.842 2.778 1.00 58.03 130 VAL A CA 1
ATOM 977 C C . VAL A 1 130 ? 4.722 3.010 3.714 1.00 58.03 130 VAL A C 1
ATOM 979 O O . VAL A 1 130 ? 5.158 3.005 4.867 1.00 58.03 130 VAL A O 1
ATOM 982 N N . THR A 1 131 ? 4.012 4.018 3.218 1.00 62.06 131 THR A N 1
ATOM 983 C CA . THR A 1 131 ? 3.563 5.162 4.011 1.00 62.06 131 THR A CA 1
ATOM 984 C C . THR A 1 131 ? 2.046 5.254 3.994 1.00 62.06 131 THR A C 1
ATOM 986 O O . THR A 1 131 ? 1.390 4.901 3.016 1.00 62.06 131 THR A O 1
ATOM 989 N N . PHE A 1 132 ? 1.483 5.729 5.099 1.00 60.50 132 PHE A N 1
ATOM 990 C CA . PHE A 1 132 ? 0.042 5.894 5.257 1.00 60.50 132 PHE A CA 1
ATOM 991 C C . PHE A 1 132 ? -0.263 7.390 5.243 1.00 60.50 132 PHE A C 1
ATOM 993 O O . PHE A 1 132 ? 0.182 8.122 6.132 1.00 60.50 132 PHE A O 1
ATOM 1000 N N . ALA A 1 133 ? -0.982 7.854 4.222 1.00 52.78 133 ALA A N 1
ATOM 1001 C CA . ALA A 1 133 ? -1.409 9.245 4.144 1.00 52.78 133 ALA A CA 1
ATOM 1002 C C . ALA A 1 133 ? -2.537 9.520 5.160 1.00 52.78 133 ALA A C 1
ATOM 1004 O O . ALA A 1 133 ? -3.330 8.640 5.480 1.00 52.78 133 ALA A O 1
ATOM 1005 N N . GLY A 1 134 ? -2.557 10.748 5.689 1.00 46.38 134 GLY A N 1
ATOM 1006 C CA . GLY A 1 134 ? -3.356 11.236 6.823 1.00 46.38 134 GLY A CA 1
ATOM 1007 C C . GLY A 1 134 ? -4.707 10.566 7.141 1.00 46.38 134 GLY A C 1
ATOM 1008 O O . GLY A 1 134 ? -5.538 10.380 6.258 1.00 46.38 134 GLY A O 1
ATOM 1009 N N . ASN A 1 135 ? -4.937 10.386 8.455 1.00 50.62 135 ASN A N 1
ATOM 1010 C CA . ASN A 1 135 ? -6.206 10.394 9.222 1.00 50.62 135 ASN A CA 1
ATOM 1011 C C . ASN A 1 135 ? -6.468 9.150 10.096 1.00 50.62 135 ASN A C 1
ATOM 1013 O O . ASN A 1 135 ? -6.471 8.032 9.613 1.00 50.62 135 ASN A O 1
ATOM 1017 N N . VAL A 1 136 ? -6.759 9.411 11.380 1.00 52.88 136 VAL A N 1
ATOM 1018 C CA . VAL A 1 136 ? -7.428 8.602 12.431 1.00 52.88 136 VAL A CA 1
ATOM 1019 C C . VAL A 1 136 ? -7.456 7.066 12.272 1.00 52.88 136 VAL A C 1
ATOM 1021 O O . VAL A 1 136 ? -8.496 6.439 12.443 1.00 52.88 136 VAL A O 1
ATOM 1024 N N . PHE A 1 137 ? -6.317 6.432 12.004 1.00 55.00 137 PHE A N 1
ATOM 1025 C CA . PHE A 1 137 ? -6.130 4.985 12.155 1.00 55.00 137 PHE A CA 1
ATOM 1026 C C . PHE A 1 137 ? -5.300 4.696 13.412 1.00 55.00 137 PHE A C 1
ATOM 1028 O O . PHE A 1 137 ? -4.506 5.528 13.855 1.00 55.00 137 PHE A O 1
ATOM 1035 N N . GLY A 1 138 ? -5.484 3.517 14.005 1.00 56.09 138 GLY A N 1
ATOM 1036 C CA . GLY A 1 138 ? -4.645 3.051 15.108 1.00 56.09 138 GLY A CA 1
ATOM 1037 C C . GLY A 1 138 ? -3.682 1.969 14.635 1.00 56.09 138 GLY A C 1
ATOM 1038 O O . GLY A 1 138 ? -4.086 1.070 13.899 1.00 56.09 138 GLY A O 1
ATOM 1039 N N . ILE A 1 139 ? -2.424 2.053 15.073 1.00 57.91 139 ILE A N 1
ATOM 1040 C CA . ILE A 1 139 ? -1.398 1.033 14.834 1.00 57.91 139 ILE A CA 1
ATOM 1041 C C . ILE A 1 139 ? -1.129 0.297 16.148 1.00 57.91 139 ILE A C 1
ATOM 1043 O O . ILE A 1 139 ? -0.778 0.925 17.147 1.00 57.91 139 ILE A O 1
ATOM 1047 N N . GLY A 1 140 ? -1.227 -1.032 16.123 1.00 49.81 140 GLY A N 1
ATOM 1048 C CA . GLY A 1 140 ? -0.732 -1.902 17.192 1.00 49.81 140 GLY A CA 1
ATOM 1049 C C . GLY A 1 140 ? -1.804 -2.577 18.061 1.00 49.81 140 GLY A C 1
ATOM 1050 O O . GLY A 1 140 ? -3.004 -2.348 17.904 1.00 49.81 140 GLY A O 1
ATOM 1051 N N . PRO A 1 141 ? -1.379 -3.454 18.987 1.00 43.94 141 PRO A N 1
ATOM 1052 C CA . PRO A 1 141 ? -2.284 -4.147 19.897 1.00 43.94 141 PRO A CA 1
ATOM 1053 C C . PRO A 1 141 ? -2.956 -3.165 20.871 1.00 43.94 141 PRO A C 1
ATOM 1055 O O . PRO A 1 141 ? -2.300 -2.304 21.451 1.00 43.94 141 PRO A O 1
ATOM 1058 N N . GLY A 1 142 ? -4.269 -3.308 21.081 1.00 53.00 142 GLY A N 1
ATOM 1059 C CA . GLY A 1 142 ? -5.024 -2.488 22.042 1.00 53.00 142 GLY A CA 1
ATOM 1060 C C . GLY A 1 142 ? -5.621 -1.190 21.488 1.00 53.00 142 GLY A C 1
ATOM 1061 O O . GLY A 1 142 ? -6.123 -0.383 22.266 1.00 53.00 142 GLY A O 1
ATOM 1062 N N . VAL A 1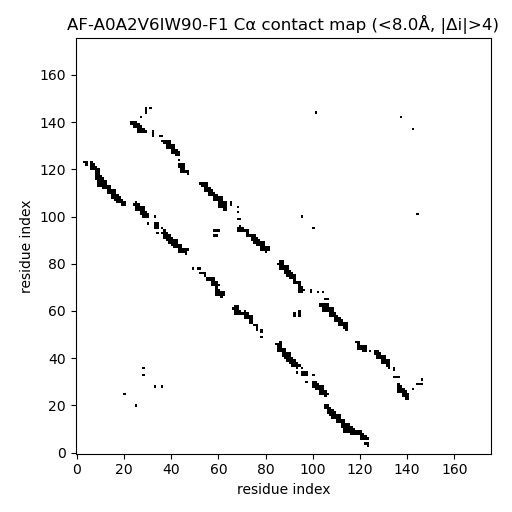 143 ? -5.624 -0.990 20.167 1.00 57.19 143 VAL A N 1
ATOM 1063 C CA . VAL A 1 143 ? -6.378 0.097 19.526 1.00 57.19 143 VAL A CA 1
ATOM 1064 C C . VAL A 1 143 ? -7.881 -0.062 19.849 1.00 57.19 143 VAL A C 1
ATOM 1066 O O . VAL A 1 143 ? -8.467 -1.084 19.464 1.00 57.19 143 VAL A O 1
ATOM 1069 N N . PRO A 1 144 ? -8.526 0.892 20.559 1.00 53.91 144 PRO A N 1
ATOM 1070 C CA . PRO A 1 144 ? -9.940 0.799 20.936 1.00 53.91 144 PRO A CA 1
ATOM 1071 C C . PRO A 1 144 ? -10.823 0.592 19.708 1.00 53.91 144 PRO A C 1
ATOM 1073 O O . PRO A 1 144 ? -10.523 1.132 18.652 1.00 53.91 144 PRO A O 1
ATOM 1076 N N . ARG A 1 145 ? -11.886 -0.212 19.826 1.00 54.88 145 ARG A N 1
ATOM 1077 C CA . ARG A 1 145 ? -12.714 -0.657 18.688 1.00 54.88 145 ARG A CA 1
ATOM 1078 C C . ARG A 1 145 ? -13.537 0.469 18.041 1.00 54.88 145 ARG A C 1
ATOM 1080 O O . ARG A 1 145 ? -13.951 0.311 16.900 1.00 54.88 145 ARG A O 1
ATOM 1087 N N . ASP A 1 146 ? -13.688 1.601 18.725 1.00 49.81 146 ASP A N 1
ATOM 1088 C CA . ASP A 1 146 ? -14.561 2.698 18.324 1.00 49.81 146 ASP A CA 1
ATOM 1089 C C . ASP A 1 146 ? -13.856 4.044 18.506 1.00 49.81 146 ASP A C 1
ATOM 1091 O O . ASP A 1 146 ? -13.566 4.465 19.626 1.00 49.81 146 ASP A O 1
ATOM 1095 N N . VAL A 1 147 ? -13.627 4.777 17.416 1.00 51.84 147 VAL A N 1
ATOM 1096 C CA . VAL A 1 147 ? -13.410 6.228 17.497 1.00 51.84 147 VAL A CA 1
ATOM 1097 C C . VAL A 1 147 ? -14.769 6.874 17.793 1.00 51.84 147 VAL A C 1
ATOM 1099 O O . VAL A 1 147 ? -15.406 7.471 16.931 1.00 51.84 147 VAL A O 1
ATOM 1102 N N . VAL A 1 148 ? -15.238 6.705 19.028 1.00 46.72 148 VAL A N 1
ATOM 1103 C CA . VAL A 1 148 ? -16.332 7.459 19.640 1.00 46.72 148 VAL A CA 1
ATOM 1104 C C . VAL A 1 148 ? -15.833 7.878 21.024 1.00 46.72 148 VAL A C 1
ATOM 1106 O O . VAL A 1 148 ? -15.350 7.032 21.774 1.00 46.72 148 VAL A O 1
ATOM 1109 N N . PRO A 1 149 ? -15.910 9.164 21.404 1.00 43.81 149 PRO A N 1
ATOM 1110 C CA . PRO A 1 149 ? -15.690 9.545 22.789 1.00 43.81 149 PRO A CA 1
ATOM 1111 C C . PRO A 1 149 ? -16.739 8.852 23.669 1.00 43.81 149 PRO A C 1
ATOM 1113 O O . PRO A 1 149 ? -17.930 9.122 23.527 1.00 43.81 149 PRO A O 1
ATOM 1116 N N . ASP A 1 150 ? -16.312 8.041 24.637 1.00 42.81 150 ASP A N 1
ATOM 1117 C CA . ASP A 1 150 ? -17.162 7.453 25.694 1.00 42.81 150 ASP A CA 1
ATOM 1118 C C . ASP A 1 150 ? -17.794 8.503 26.645 1.00 42.81 150 ASP A C 1
ATOM 1120 O O . ASP A 1 150 ? -18.313 8.191 27.719 1.00 42.81 150 ASP A O 1
ATOM 1124 N N . PHE A 1 151 ? -17.782 9.784 26.276 1.00 47.72 151 PHE A N 1
ATOM 1125 C CA . PHE A 1 151 ? -18.254 10.889 27.100 1.00 47.72 151 PHE A CA 1
ATOM 1126 C C . PHE A 1 151 ? -19.606 11.396 26.600 1.00 47.72 151 PHE A C 1
ATOM 1128 O O . PHE A 1 151 ? -19.706 12.446 25.972 1.00 47.72 151 PHE A O 1
ATOM 1135 N N . GLY A 1 152 ? -20.675 10.662 26.901 1.00 51.12 152 GLY A N 1
ATOM 1136 C CA . GLY A 1 152 ? -22.017 11.241 26.796 1.00 51.12 152 GLY A CA 1
ATOM 1137 C C . GLY A 1 152 ? -23.145 10.303 27.185 1.00 51.12 152 GLY A C 1
ATOM 1138 O O . GLY A 1 152 ? -24.021 10.676 27.960 1.00 51.12 152 GLY A O 1
ATOM 1139 N N . SER A 1 153 ? -23.118 9.069 26.690 1.00 57.56 153 SER A N 1
ATOM 1140 C CA . SER A 1 153 ? -24.307 8.211 26.729 1.00 57.56 153 SER A CA 1
ATOM 1141 C C . SER A 1 153 ? -24.293 7.224 27.893 1.00 57.56 153 SER A C 1
ATOM 1143 O O . SER A 1 153 ? -25.305 7.063 28.567 1.00 57.56 153 SER A O 1
ATOM 1145 N N . THR A 1 154 ? -23.154 6.598 28.194 1.00 60.53 154 THR A N 1
ATOM 1146 C CA . THR A 1 154 ? -23.079 5.508 29.184 1.00 60.53 154 THR A CA 1
ATOM 1147 C C . THR A 1 154 ? -23.336 6.001 30.607 1.00 60.53 154 THR A C 1
ATOM 1149 O O . THR A 1 154 ? -24.134 5.411 31.333 1.00 60.53 154 THR A O 1
ATOM 1152 N N . ALA A 1 155 ? -22.740 7.135 30.992 1.00 62.53 155 ALA A N 1
ATOM 1153 C CA . ALA A 1 155 ? -23.003 7.765 32.286 1.00 62.53 155 ALA A CA 1
ATOM 1154 C C . ALA A 1 155 ? -24.446 8.288 32.388 1.00 62.53 155 ALA A C 1
ATOM 1156 O O . ALA A 1 155 ? -25.076 8.137 33.432 1.00 62.53 155 ALA A O 1
ATOM 1157 N N . LEU A 1 156 ? -25.002 8.846 31.305 1.00 68.88 156 LEU A N 1
ATOM 1158 C CA . LEU A 1 156 ? -26.388 9.319 31.260 1.00 68.88 156 LEU A CA 1
ATOM 1159 C C . LEU A 1 156 ? -27.377 8.159 31.434 1.00 68.88 156 LEU A C 1
ATOM 1161 O O . LEU A 1 156 ? -28.248 8.230 32.297 1.00 68.88 156 LEU A O 1
ATOM 1165 N N . PHE A 1 157 ? -27.219 7.068 30.680 1.00 72.38 157 PHE A N 1
ATOM 1166 C CA . PHE A 1 157 ? -28.076 5.888 30.795 1.00 72.38 157 PHE A CA 1
ATOM 1167 C C . PHE A 1 157 ? -27.926 5.197 32.151 1.00 72.38 157 PHE A C 1
ATOM 1169 O O . PHE A 1 157 ? -28.932 4.786 32.726 1.00 72.38 157 PHE A O 1
ATOM 1176 N N . LEU A 1 158 ? -26.713 5.141 32.711 1.00 78.31 158 LEU A N 1
ATOM 1177 C CA . LEU A 1 158 ? -26.495 4.644 34.069 1.00 78.31 158 LEU A CA 1
ATOM 1178 C C . LEU A 1 158 ? -27.195 5.529 35.112 1.00 78.31 158 LEU A C 1
ATOM 1180 O O . LEU A 1 158 ? -27.830 5.012 36.028 1.00 78.31 158 LEU A O 1
ATOM 1184 N N . THR A 1 159 ? -27.139 6.854 34.952 1.00 75.56 159 THR A N 1
ATOM 1185 C CA . THR A 1 159 ? -27.796 7.809 35.861 1.00 75.56 159 THR A CA 1
ATOM 1186 C C . THR A 1 159 ? -29.318 7.719 35.760 1.00 75.56 159 THR A C 1
ATOM 1188 O O . THR A 1 159 ? -29.996 7.709 36.784 1.00 75.56 159 THR A O 1
ATOM 1191 N N . ILE A 1 160 ? -29.868 7.589 34.550 1.00 82.44 160 ILE A N 1
ATOM 1192 C CA . ILE A 1 160 ? -31.307 7.395 34.326 1.00 82.44 160 ILE A CA 1
ATOM 1193 C C . ILE A 1 160 ? -31.767 6.060 34.924 1.00 82.44 160 ILE A C 1
ATOM 1195 O O . ILE A 1 160 ? -32.781 6.019 35.620 1.00 82.44 160 ILE A O 1
ATOM 1199 N N . ALA A 1 161 ? -31.012 4.980 34.710 1.00 83.56 161 ALA A N 1
ATOM 1200 C CA . ALA A 1 161 ? -31.340 3.662 35.247 1.00 83.56 161 ALA A CA 1
ATOM 1201 C C . ALA A 1 161 ? -31.308 3.641 36.785 1.00 83.56 161 ALA A C 1
ATOM 1203 O O . ALA A 1 161 ? -32.255 3.170 37.418 1.00 83.56 161 ALA A O 1
ATOM 1204 N N . LEU A 1 162 ? -30.259 4.200 37.400 1.00 84.94 162 LEU A N 1
ATOM 1205 C CA . LEU A 1 162 ? -30.151 4.311 38.858 1.00 84.94 162 LEU A CA 1
ATOM 1206 C C . LEU A 1 162 ? -31.218 5.246 39.440 1.00 84.94 162 LEU A C 1
ATOM 1208 O O . LEU A 1 162 ? -31.835 4.911 40.450 1.00 84.94 162 LEU A O 1
ATOM 1212 N N . GLY A 1 163 ? -31.481 6.381 38.789 1.00 83.31 163 GLY A N 1
ATOM 1213 C CA . GLY A 1 163 ? -32.539 7.313 39.177 1.00 83.31 163 GLY A CA 1
ATOM 1214 C C . GLY A 1 163 ? -33.916 6.649 39.175 1.00 83.31 163 GLY A C 1
ATOM 1215 O O . GLY A 1 163 ? -34.634 6.730 40.170 1.00 83.31 163 GLY A O 1
ATOM 1216 N N . GLY A 1 164 ? -34.248 5.903 38.116 1.00 80.94 164 GLY A N 1
ATOM 1217 C CA . GLY A 1 164 ? -35.497 5.144 38.021 1.00 80.94 164 GLY A CA 1
ATOM 1218 C C . GLY A 1 164 ? -35.652 4.085 39.119 1.00 80.94 164 GLY A C 1
ATOM 1219 O O . GLY A 1 164 ? -36.724 3.965 39.715 1.00 80.94 164 GLY A O 1
ATOM 1220 N N . LEU A 1 165 ? -34.575 3.365 39.454 1.00 81.88 165 LEU A N 1
ATOM 1221 C CA . LEU A 1 165 ? -34.561 2.380 40.545 1.00 81.88 165 LEU A CA 1
ATOM 1222 C C . LEU A 1 165 ? -34.774 3.023 41.924 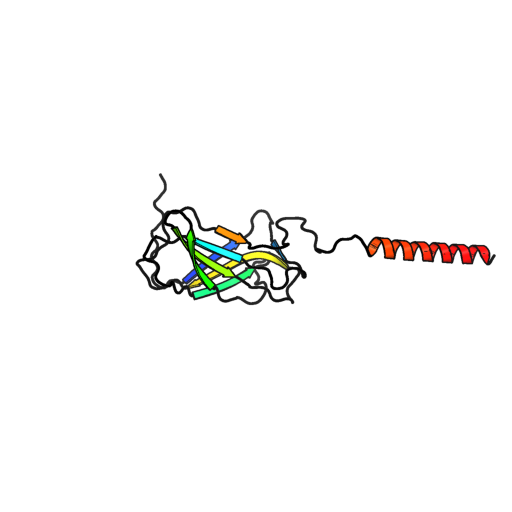1.00 81.88 165 LEU A C 1
ATOM 1224 O O . LEU A 1 165 ? -35.513 2.483 42.752 1.00 81.88 165 LEU A O 1
ATOM 1228 N N . ILE A 1 166 ? -34.169 4.188 42.176 1.00 83.19 166 ILE A N 1
ATOM 1229 C CA . ILE A 1 166 ? -34.354 4.938 43.427 1.00 83.19 166 ILE A CA 1
ATOM 1230 C C . ILE A 1 166 ? -35.797 5.442 43.540 1.00 83.19 166 ILE A C 1
ATOM 1232 O O . ILE A 1 166 ? -36.414 5.281 44.595 1.00 83.19 166 ILE A O 1
ATOM 1236 N N . SER A 1 167 ? -36.365 5.988 42.459 1.00 73.62 167 SER A N 1
ATOM 1237 C CA . SER A 1 167 ? -37.760 6.442 42.422 1.00 73.62 167 SER A CA 1
ATOM 1238 C C . SER A 1 167 ? -38.754 5.297 42.643 1.00 73.62 167 SER A C 1
ATOM 1240 O O . SER A 1 167 ? -39.694 5.452 43.423 1.00 73.62 167 SER A O 1
ATOM 1242 N N . MET A 1 168 ? -38.525 4.125 42.035 1.00 76.56 168 MET A N 1
ATOM 1243 C CA . MET A 1 168 ? -39.338 2.927 42.288 1.00 76.56 168 MET A CA 1
ATOM 1244 C C . MET A 1 168 ? -39.273 2.495 43.753 1.00 76.56 168 MET A C 1
ATOM 1246 O O . MET A 1 168 ? -40.305 2.219 44.364 1.00 76.56 168 MET A O 1
ATOM 1250 N N . ARG A 1 169 ? -38.072 2.461 44.344 1.00 72.12 169 ARG A N 1
ATOM 1251 C CA . ARG A 1 169 ? -37.905 2.081 45.751 1.00 72.12 169 ARG A CA 1
ATOM 1252 C C . ARG A 1 169 ? -38.610 3.062 46.687 1.00 72.12 169 ARG A C 1
ATOM 1254 O O . ARG A 1 169 ? -39.298 2.613 47.599 1.00 72.12 169 ARG A O 1
ATOM 1261 N N . ALA A 1 170 ? -38.471 4.366 46.446 1.00 69.31 170 ALA A N 1
ATOM 1262 C CA . ALA A 1 170 ? -39.119 5.406 47.241 1.00 69.31 170 ALA A CA 1
ATOM 1263 C C . ALA A 1 170 ? -40.651 5.267 47.224 1.00 69.31 170 ALA A C 1
ATOM 1265 O O . ALA A 1 170 ? -41.278 5.314 48.282 1.00 69.31 170 ALA A O 1
ATOM 1266 N N . TRP A 1 171 ? -41.237 5.005 46.051 1.00 69.56 171 TRP A N 1
ATOM 1267 C CA . TRP A 1 171 ? -42.679 4.794 45.896 1.00 69.56 171 TRP A CA 1
ATOM 1268 C C . TRP A 1 171 ? -43.185 3.557 46.654 1.00 69.56 171 TRP A C 1
ATOM 1270 O O . TRP A 1 171 ? -44.179 3.629 47.372 1.00 69.56 171 TRP A O 1
ATOM 1280 N N . VAL A 1 172 ? -42.465 2.432 46.571 1.00 70.25 172 VAL A N 1
ATOM 1281 C CA . VAL A 1 172 ? -42.822 1.200 47.301 1.00 70.25 172 VAL A CA 1
ATOM 1282 C C . VAL A 1 172 ? -42.729 1.391 48.819 1.00 70.25 172 VAL A C 1
ATOM 1284 O O . VAL A 1 172 ? -43.522 0.812 49.560 1.00 70.25 172 VAL A O 1
ATOM 1287 N N . THR A 1 173 ? -41.786 2.204 49.302 1.00 67.06 173 THR A N 1
ATOM 1288 C CA . THR A 1 173 ? -41.658 2.503 50.737 1.00 67.06 173 THR A CA 1
ATOM 1289 C C . THR A 1 173 ? -42.659 3.535 51.248 1.00 67.06 173 THR A C 1
ATOM 1291 O O . THR A 1 173 ? -42.998 3.472 52.421 1.00 67.06 173 THR A O 1
ATOM 1294 N N . SER A 1 174 ? -43.141 4.458 50.406 1.00 61.34 174 SER A N 1
ATOM 1295 C CA . SER A 1 174 ? -44.162 5.446 50.789 1.00 61.34 174 SER A CA 1
ATOM 1296 C C . SER A 1 174 ? -45.597 4.928 50.663 1.00 61.34 174 SER A C 1
ATOM 1298 O O . SER A 1 174 ? -46.518 5.567 51.156 1.00 61.34 174 SER A O 1
ATOM 1300 N N . ALA A 1 175 ? -45.803 3.817 49.950 1.00 57.00 175 ALA A N 1
ATOM 1301 C CA . ALA A 1 175 ? -47.100 3.153 49.797 1.00 57.00 175 ALA A CA 1
ATOM 1302 C C . ALA A 1 175 ? -47.407 2.134 50.918 1.00 57.00 175 ALA A C 1
ATOM 1304 O O . ALA A 1 175 ? -48.393 1.402 50.826 1.00 57.00 175 ALA A O 1
ATOM 1305 N N . ARG A 1 176 ? -46.558 2.067 51.951 1.00 47.84 176 ARG A N 1
ATOM 1306 C CA . ARG A 1 176 ? -46.789 1.352 53.213 1.00 47.84 176 ARG A CA 1
ATOM 1307 C C . ARG A 1 176 ? -47.079 2.354 54.318 1.00 47.84 176 ARG A C 1
ATOM 1309 O O . ARG A 1 176 ? -47.902 2.003 55.186 1.00 47.84 176 ARG A O 1
#

Radius of gyration: 25.07 Å; Cα contacts (8 Å, |Δi|>4): 337; chains: 1; bounding box: 78×31×74 Å

Secondary structure (DSSP, 8-state):
-PPPPP-EEEES-EEEEEEE-STT--EEE-GGGTTT--EEEEEEE----------EEEEEEE-TTS-EEEEEEEPEEEEEEETTTEEEEEEEE----GGG-SEEE-EEEEEEE--EEEEEEE-SSSPPEEEE-SS--EESTT--S--S-SSSHHHHHHHHHHHHHHHHHHHHHHT-

Mean predicted aligned error: 14.01 Å

pLDDT: mean 70.3, std 13.34, range [36.84, 89.69]

Foldseek 3Di:
DDDFPPFFFAAQDKDKDKFFDPPPKWKWDALVCAQVWKKKWKAWKALDPDDDWDKWWWKAFAAPVRDGQADIDIWDWDWDDDPDRITITITMDRGDHNPRPRDTTGMMMIIIGGDRGRSMTRHPDDGIDMDIDDDDMDIGPPDDRDPDPPPDDPVVVVCVVVVVVVVVVVVVVVVD